Protein AF-A0AAV5KTP3-F1 (afdb_monomer_lite)

Radius of gyration: 32.8 Å; chains: 1; bounding box: 62×50×81 Å

Organism: NCBI:txid152421

Secondary structure (DSSP, 8-state):
-HHHHHHHHHHHHHHHHHHHHTTHHHHHHHHHHHHHS-SS--S-HHHHHHHHTTPPPHHHHHHHHHHHHHHHHHHHHHHHHHHHHHHHHHHHHHHTTPPPHHHHHHHHHHHHHHHH--

InterPro domains:
  IPR026060 Associate of Myc 1 [PTHR13168] (8-88)

Foldseek 3Di:
DVVVVVVVVVVVVVVVVVCVVVCVVVQQVVQVVVQVPPPDHDPDSPQSSCVSVPHDHPVRVVVVVVVVVVVVVVVVVVVVVVVVVVVVVVVVCVVVVHQDPVRVVVVVVVVVVVVVVD

Structure (mmCIF, N/CA/C/O backbone):
data_AF-A0AAV5KTP3-F1
#
_entry.id   AF-A0AAV5KTP3-F1
#
loop_
_atom_site.group_PDB
_atom_site.id
_atom_site.type_symbol
_atom_site.label_atom_id
_atom_site.label_alt_id
_atom_site.label_comp_id
_atom_site.label_asym_id
_atom_site.label_entity_id
_atom_site.label_seq_id
_atom_site.pdbx_PDB_ins_code
_atom_site.Cartn_x
_atom_site.Cartn_y
_atom_site.Cartn_z
_atom_site.occupancy
_atom_site.B_iso_or_equiv
_atom_site.auth_seq_id
_atom_site.auth_comp_id
_atom_site.auth_asym_id
_atom_site.auth_atom_id
_atom_site.pdbx_PDB_model_num
ATOM 1 N N . MET A 1 1 ? -23.581 34.932 19.500 1.00 62.62 1 MET A N 1
ATOM 2 C CA . MET A 1 1 ? -23.086 33.684 20.132 1.00 62.62 1 MET A CA 1
ATOM 3 C C . MET A 1 1 ? -23.928 32.453 19.788 1.00 62.62 1 MET A C 1
ATOM 5 O O . MET A 1 1 ? -23.321 31.453 19.434 1.00 62.62 1 MET A O 1
ATOM 9 N N . MET A 1 2 ? -25.271 32.499 19.822 1.00 71.56 2 MET A N 1
ATOM 10 C CA . MET A 1 2 ? -26.129 31.344 19.457 1.00 71.56 2 MET A CA 1
ATOM 11 C C . MET A 1 2 ? -25.881 30.809 18.037 1.00 71.56 2 MET A C 1
ATOM 13 O O . MET A 1 2 ? -25.584 29.632 17.872 1.00 71.56 2 MET A O 1
ATOM 17 N N . ARG A 1 3 ? -25.857 31.696 17.039 1.00 74.94 3 ARG A N 1
ATOM 18 C CA . ARG A 1 3 ? -25.674 31.341 15.623 1.00 74.94 3 ARG A CA 1
ATOM 19 C C . ARG A 1 3 ? -24.351 30.610 15.318 1.00 74.94 3 ARG A C 1
ATOM 21 O O . ARG A 1 3 ? -24.311 29.696 14.511 1.00 74.94 3 ARG A O 1
ATOM 28 N N . TYR A 1 4 ? -23.279 30.940 16.044 1.00 79.44 4 TYR A N 1
ATOM 29 C CA . TYR A 1 4 ? -21.974 30.273 15.912 1.00 79.44 4 TYR A CA 1
ATOM 30 C C . TYR A 1 4 ? -21.978 28.848 16.492 1.00 79.44 4 TYR A C 1
ATOM 32 O O . TYR A 1 4 ? -21.275 27.960 16.012 1.00 79.44 4 TYR A O 1
ATOM 40 N N . LYS A 1 5 ? -22.780 28.616 17.540 1.00 82.25 5 LYS A N 1
ATOM 41 C CA . LYS A 1 5 ? -22.952 27.289 18.139 1.00 82.25 5 LYS A CA 1
ATOM 42 C C . LYS A 1 5 ? -23.772 26.385 17.216 1.00 82.25 5 LYS A C 1
ATOM 44 O O . LYS A 1 5 ? -23.388 25.241 17.012 1.00 82.25 5 LYS A O 1
ATOM 49 N N . GLU A 1 6 ? -24.831 26.916 16.612 1.00 83.94 6 GLU A N 1
ATOM 50 C CA . GLU A 1 6 ? -25.660 26.207 15.626 1.00 83.94 6 GLU A CA 1
ATOM 51 C C . GLU A 1 6 ? -24.859 25.818 14.377 1.00 83.94 6 GLU A C 1
ATOM 53 O O . GLU A 1 6 ? -24.890 24.661 13.964 1.00 83.94 6 GLU A O 1
ATOM 58 N N . GLU A 1 7 ? -24.052 26.733 13.832 1.00 87.31 7 GLU A N 1
ATOM 59 C CA . GLU A 1 7 ? -23.163 26.439 12.698 1.00 87.31 7 GLU A CA 1
ATOM 60 C C . GLU A 1 7 ? -22.118 25.359 13.030 1.00 87.31 7 GLU A C 1
ATOM 62 O O . GLU A 1 7 ? -21.791 24.519 12.186 1.00 87.31 7 GLU A O 1
ATOM 67 N N . LYS A 1 8 ? -21.594 25.344 14.263 1.00 92.00 8 LYS A N 1
ATOM 68 C CA . LYS A 1 8 ? -20.646 24.316 14.718 1.00 92.00 8 LYS A CA 1
ATOM 69 C C . LYS A 1 8 ? -21.300 22.936 14.815 1.00 92.00 8 LYS A C 1
ATOM 71 O O . LYS A 1 8 ? -20.696 21.954 14.384 1.00 92.00 8 LYS A O 1
ATOM 76 N N . GLU A 1 9 ? -22.503 22.852 15.374 1.00 93.31 9 GLU A N 1
ATOM 77 C CA . GLU A 1 9 ? -23.224 21.581 15.490 1.00 93.31 9 GLU A CA 1
ATOM 78 C C . GLU A 1 9 ? -23.695 21.073 14.118 1.00 93.31 9 GLU A C 1
ATOM 80 O O . GLU A 1 9 ? -23.545 19.888 13.832 1.00 93.31 9 GLU A O 1
ATOM 85 N N . ALA A 1 10 ? -24.116 21.963 13.213 1.00 94.31 10 ALA A N 1
ATOM 86 C CA . ALA A 1 10 ? -24.442 21.597 11.834 1.00 94.31 10 ALA A CA 1
ATOM 87 C C . ALA A 1 10 ? -23.242 20.980 11.090 1.00 94.31 10 ALA A C 1
ATOM 89 O O . ALA A 1 10 ? -23.392 19.978 10.391 1.00 94.31 10 ALA A O 1
ATOM 90 N N . LYS A 1 11 ? -22.031 21.528 11.274 1.00 94.62 11 LYS A N 1
ATOM 91 C CA . LYS A 1 11 ? -20.798 20.966 10.688 1.00 94.62 11 LYS A CA 1
ATOM 92 C C . LYS A 1 11 ? -20.460 19.580 11.238 1.00 94.62 11 LYS A C 1
ATOM 94 O O . LYS A 1 11 ? -20.070 18.705 10.469 1.00 94.62 11 LYS A O 1
ATOM 99 N N . LYS A 1 12 ? -20.611 19.368 12.550 1.00 95.75 12 LYS A N 1
ATOM 100 C CA . LYS A 1 12 ? -20.399 18.046 13.164 1.00 95.75 12 LYS A CA 1
ATOM 101 C C . LYS A 1 12 ? -21.392 17.018 12.637 1.00 95.75 12 LYS A C 1
ATOM 103 O O . LYS A 1 12 ? -20.988 15.913 12.293 1.00 95.75 12 LYS A O 1
ATOM 108 N N . GLU A 1 13 ? -22.664 17.393 12.554 1.00 96.56 13 GLU A N 1
ATOM 109 C CA . GLU A 1 13 ? -23.722 16.515 12.060 1.00 96.56 13 GLU A CA 1
ATOM 110 C C . GLU A 1 13 ? -23.500 16.149 10.587 1.00 96.56 13 GLU A C 1
ATOM 112 O O . GLU A 1 13 ? -23.603 14.984 10.211 1.00 96.56 13 GLU A O 1
ATOM 117 N N . ALA A 1 14 ? -23.111 17.120 9.757 1.00 97.12 14 ALA A N 1
ATOM 118 C CA . ALA A 1 14 ? -22.755 16.866 8.365 1.00 97.12 14 ALA A CA 1
ATOM 119 C C . ALA A 1 14 ? -21.570 15.892 8.240 1.00 97.12 14 ALA A C 1
ATOM 121 O O . ALA A 1 14 ? -21.620 14.967 7.432 1.00 97.12 14 ALA A O 1
ATOM 122 N N . PHE A 1 15 ? -20.529 16.054 9.065 1.00 97.38 15 PHE A N 1
ATOM 123 C CA . PHE A 1 15 ? -19.385 15.140 9.074 1.00 97.38 15 PHE A CA 1
ATOM 124 C C . PHE A 1 15 ? -19.775 13.731 9.531 1.00 97.38 15 PHE A C 1
ATOM 126 O O . PHE A 1 15 ? -19.364 12.747 8.920 1.00 97.38 15 PHE A O 1
ATOM 133 N N . ARG A 1 16 ? -20.626 13.619 10.555 1.00 96.69 16 ARG A N 1
ATOM 134 C CA . ARG A 1 16 ? -21.148 12.329 11.011 1.00 96.69 16 ARG A CA 1
ATOM 135 C C . ARG A 1 16 ? -21.934 11.622 9.907 1.00 96.69 16 ARG A C 1
ATOM 137 O O . ARG A 1 16 ? -21.636 10.470 9.606 1.00 96.69 16 ARG A O 1
ATOM 144 N N . LYS A 1 17 ? -22.869 12.322 9.257 1.00 97.50 17 LYS A N 1
ATOM 145 C CA . LYS A 1 17 ? -23.627 11.779 8.118 1.00 97.50 17 LYS A CA 1
ATOM 146 C C . LYS A 1 17 ? -22.718 11.361 6.969 1.00 97.50 17 LYS A C 1
ATOM 148 O O . LYS A 1 17 ? -22.975 10.347 6.328 1.00 97.50 17 LYS A O 1
ATOM 153 N N . TYR A 1 18 ? -21.654 12.116 6.704 1.00 98.00 18 TYR A N 1
ATOM 154 C CA . TYR A 1 18 ? -20.653 11.744 5.707 1.00 98.00 18 TYR A CA 1
ATOM 155 C C . TYR A 1 18 ? -19.966 10.417 6.060 1.00 98.00 18 TYR A C 1
ATOM 157 O O . TYR A 1 18 ? -19.909 9.528 5.215 1.00 98.00 18 TYR A O 1
ATOM 165 N N . LEU A 1 19 ? -19.506 10.234 7.301 1.00 97.69 19 LEU A N 1
ATOM 166 C CA . LEU A 1 19 ? -18.892 8.971 7.735 1.00 97.69 19 LEU A CA 1
ATOM 167 C C . LEU A 1 19 ? -19.876 7.789 7.722 1.00 97.69 19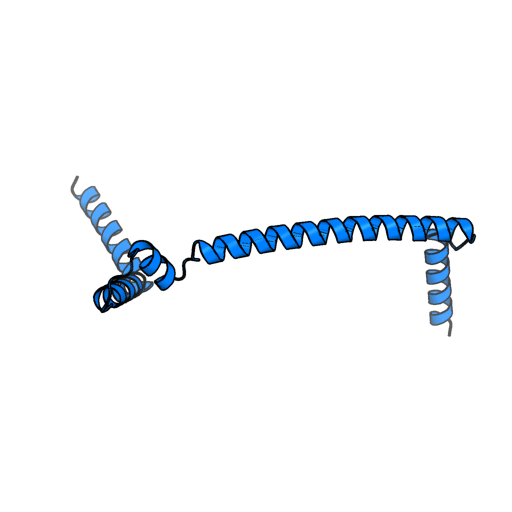 LEU A C 1
ATOM 169 O O . LEU A 1 19 ? -19.482 6.669 7.400 1.00 97.69 19 LEU A O 1
ATOM 173 N N . GLU A 1 20 ? -21.146 8.031 8.056 1.00 96.00 20 GLU A N 1
ATOM 174 C CA . GLU A 1 20 ? -22.217 7.028 7.983 1.00 96.00 20 GLU A CA 1
ATOM 175 C C . GLU A 1 20 ? -22.502 6.623 6.526 1.00 96.00 20 GLU A C 1
ATOM 177 O O . GLU A 1 20 ? -22.441 5.444 6.187 1.00 96.00 20 GLU A O 1
ATOM 182 N N . SER A 1 21 ? -22.751 7.597 5.644 1.00 97.00 21 SER A N 1
ATOM 183 C CA . SER A 1 21 ? -23.091 7.368 4.227 1.00 97.00 21 SER A CA 1
ATOM 184 C C . SER A 1 21 ? -21.938 6.830 3.378 1.00 97.00 21 SER A C 1
ATOM 186 O O . SER A 1 21 ? -22.182 6.086 2.433 1.00 97.00 21 SER A O 1
ATOM 188 N N . SER A 1 22 ? -20.691 7.167 3.712 1.00 96.25 22 SER A N 1
ATOM 189 C CA . SER A 1 22 ? -19.499 6.606 3.057 1.00 96.25 22 SER A CA 1
ATOM 190 C C . SER A 1 22 ? -19.126 5.210 3.568 1.00 96.25 22 SER A C 1
ATOM 192 O O . SER A 1 22 ? -18.197 4.601 3.044 1.00 96.25 22 SER A O 1
ATOM 194 N N . GLY A 1 23 ? -19.820 4.696 4.591 1.00 95.56 23 GLY A N 1
ATOM 195 C CA . GLY A 1 23 ? -19.563 3.373 5.163 1.00 95.56 23 GLY A CA 1
ATOM 196 C C . GLY A 1 23 ? -18.329 3.295 6.068 1.00 95.56 23 GLY A C 1
ATOM 197 O O . GLY A 1 23 ? -17.997 2.212 6.546 1.00 95.56 23 GLY A O 1
ATOM 198 N N . VAL A 1 24 ? -17.664 4.421 6.358 1.00 95.75 24 VAL A N 1
ATOM 199 C CA . VAL A 1 24 ? -16.475 4.458 7.228 1.00 95.75 24 VAL A CA 1
ATOM 200 C C . VAL A 1 24 ? -16.801 3.950 8.631 1.00 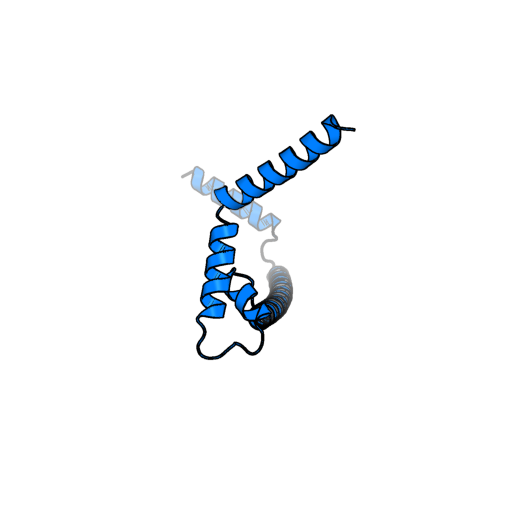95.75 24 VAL A C 1
ATOM 202 O O . VAL A 1 24 ? -16.025 3.180 9.195 1.00 95.75 24 VAL A O 1
ATOM 205 N N . LEU A 1 25 ? -17.951 4.341 9.196 1.00 95.31 25 LEU A N 1
ATOM 206 C CA . LEU A 1 25 ? -18.343 3.858 10.525 1.00 95.31 25 LEU A CA 1
ATOM 207 C C . LEU A 1 25 ? -18.587 2.347 10.538 1.00 95.31 25 LEU A C 1
ATOM 209 O O . LEU A 1 25 ? -18.098 1.675 11.437 1.00 95.31 25 LEU A O 1
ATOM 213 N N . ASP A 1 26 ? -19.280 1.811 9.532 1.00 94.69 26 ASP A N 1
ATOM 214 C CA . ASP A 1 26 ? -19.539 0.372 9.418 1.00 94.69 26 ASP A CA 1
ATOM 215 C C 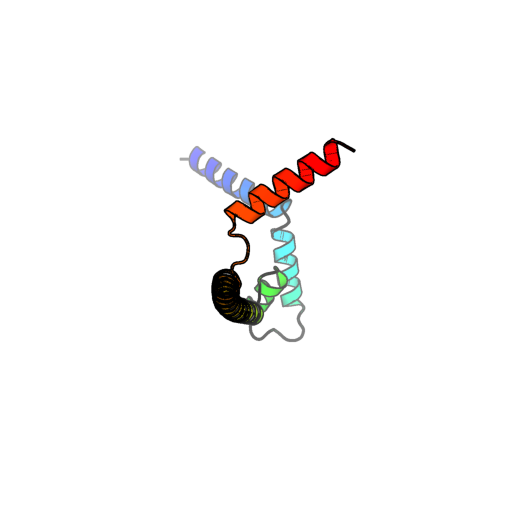. ASP A 1 26 ? -18.233 -0.427 9.288 1.00 94.69 26 ASP A C 1
ATOM 217 O O . ASP A 1 26 ? -18.033 -1.414 9.998 1.00 94.69 26 ASP A O 1
ATOM 221 N N . ALA A 1 27 ? -17.299 0.046 8.457 1.00 95.00 27 ALA A N 1
ATOM 222 C CA . ALA A 1 27 ? -15.980 -0.562 8.321 1.00 95.00 27 ALA A CA 1
ATOM 223 C C . ALA A 1 27 ? -15.211 -0.564 9.654 1.00 95.00 27 ALA A C 1
ATOM 225 O O . ALA A 1 27 ? -14.751 -1.618 10.097 1.00 95.00 27 ALA A O 1
ATOM 226 N N . LEU A 1 28 ? -15.121 0.584 10.336 1.00 95.06 28 LEU A N 1
ATOM 227 C CA . LEU A 1 28 ? -14.449 0.682 11.636 1.00 95.06 28 LEU A CA 1
ATOM 228 C C . LEU A 1 28 ? -15.104 -0.223 12.687 1.00 95.06 28 LEU A C 1
ATOM 230 O O . LEU A 1 28 ? -14.401 -0.926 13.414 1.00 95.06 28 LEU A O 1
ATOM 234 N N . THR A 1 29 ? -16.437 -0.259 12.744 1.00 95.56 29 THR A N 1
ATOM 235 C CA . THR A 1 29 ? -17.173 -1.142 13.654 1.00 95.56 29 THR A CA 1
ATOM 236 C C . THR A 1 29 ? -16.858 -2.607 13.376 1.00 95.56 29 THR A C 1
ATOM 238 O O . THR A 1 29 ? -16.520 -3.329 14.311 1.00 95.56 29 THR A O 1
ATOM 241 N N . LYS A 1 30 ? -16.885 -3.053 12.115 1.00 94.94 30 LYS A N 1
ATOM 242 C CA . LYS A 1 30 ? -16.555 -4.440 11.744 1.00 94.94 30 LYS A CA 1
ATOM 243 C C . LYS A 1 30 ? -15.134 -4.833 12.139 1.00 94.94 30 LYS A C 1
ATOM 245 O O . LYS A 1 30 ? -14.925 -5.948 12.619 1.00 94.94 30 LYS A O 1
ATOM 250 N N . VAL A 1 31 ? -14.165 -3.932 11.980 1.00 95.75 31 VAL A N 1
ATOM 251 C CA . VAL A 1 31 ? -12.775 -4.178 12.398 1.00 95.75 31 VAL A CA 1
ATOM 252 C C . VAL A 1 31 ? -12.665 -4.307 13.917 1.00 95.75 31 VAL A C 1
ATOM 254 O O . VAL A 1 31 ? -12.027 -5.241 14.404 1.00 95.75 31 VAL A O 1
ATOM 257 N N . LEU A 1 32 ? -13.323 -3.425 14.675 1.00 94.94 32 LEU A N 1
ATOM 258 C CA . LEU A 1 32 ? -13.331 -3.487 16.140 1.00 94.94 32 LEU A CA 1
ATOM 259 C C . LEU A 1 32 ? -14.050 -4.734 16.669 1.00 94.94 32 LEU A C 1
ATOM 261 O O . LEU A 1 32 ? -13.559 -5.358 17.607 1.00 94.94 32 LEU A O 1
ATOM 265 N N . VAL A 1 33 ? -15.164 -5.133 16.047 1.00 94.94 33 VAL A N 1
ATOM 266 C CA . VAL A 1 33 ? -15.857 -6.398 16.346 1.00 94.94 33 VAL A CA 1
ATOM 267 C C . VAL A 1 33 ? -14.934 -7.580 16.064 1.00 94.94 33 VAL A C 1
ATOM 269 O O . VAL A 1 33 ? -14.719 -8.405 16.945 1.00 94.94 33 VAL A O 1
ATOM 272 N N . SER A 1 34 ? -14.278 -7.599 14.900 1.00 93.75 34 SER A N 1
ATOM 273 C CA . SER A 1 34 ? -13.327 -8.659 14.540 1.00 93.75 34 SER A CA 1
ATOM 274 C C . SER A 1 34 ? -12.167 -8.774 15.534 1.00 93.75 34 SER A C 1
ATOM 276 O O . SER A 1 34 ? -11.695 -9.879 15.790 1.00 93.75 34 SER A O 1
ATOM 278 N N . LEU A 1 35 ? -11.693 -7.647 16.083 1.00 94.44 35 LEU A N 1
ATOM 279 C CA . LEU A 1 35 ? -10.662 -7.606 17.125 1.00 94.44 35 LEU A CA 1
ATOM 280 C C . LEU A 1 35 ? -11.205 -8.083 18.481 1.00 94.44 35 LEU A C 1
ATOM 282 O O . LEU A 1 35 ? -10.500 -8.752 19.245 1.00 94.44 35 LEU A O 1
ATOM 286 N N . TYR A 1 36 ? -12.451 -7.736 18.804 1.00 93.56 36 TYR A N 1
ATOM 287 C CA . TYR A 1 36 ? -13.123 -8.175 20.024 1.00 93.56 36 TYR A CA 1
ATOM 288 C C . TYR A 1 36 ? -13.319 -9.696 20.043 1.00 93.56 36 TYR A C 1
ATOM 290 O O . TYR A 1 36 ? -12.987 -10.321 21.049 1.00 93.56 36 TYR A O 1
ATOM 298 N N . GLU A 1 37 ? -13.747 -10.272 18.921 1.00 94.50 37 GLU A N 1
ATOM 299 C CA . GLU A 1 37 ? -14.029 -11.702 18.739 1.00 94.50 37 GLU A CA 1
ATOM 300 C C . GLU A 1 37 ? -12.777 -12.591 18.648 1.00 94.50 37 GLU A C 1
ATOM 302 O O . GLU A 1 37 ? -12.895 -13.813 18.698 1.00 94.50 37 GLU A O 1
ATOM 307 N N . GLN A 1 38 ? -11.571 -12.019 18.532 1.00 91.12 38 GLN A N 1
ATOM 308 C CA . GLN A 1 38 ? -10.338 -12.812 18.571 1.00 91.12 38 GLN A CA 1
ATOM 309 C C . GLN A 1 38 ? -10.213 -13.566 19.906 1.00 91.12 38 GLN A C 1
ATOM 311 O O . GLN A 1 38 ? -10.097 -12.934 20.962 1.00 91.12 38 GLN A O 1
ATOM 316 N N . ASN A 1 39 ? -10.184 -14.905 19.833 1.00 80.62 39 ASN A N 1
ATOM 317 C CA . ASN A 1 39 ? -9.971 -15.801 20.979 1.00 80.62 39 ASN A CA 1
ATOM 318 C C . ASN A 1 39 ? -8.618 -15.540 21.659 1.00 80.62 39 ASN A C 1
ATOM 320 O O . ASN A 1 39 ? -8.540 -15.493 22.884 1.00 80.62 39 ASN A O 1
ATOM 324 N N . GLU A 1 40 ? -7.570 -15.314 20.863 1.00 89.00 40 GLU A N 1
ATOM 325 C CA . GLU A 1 40 ? -6.267 -14.842 21.331 1.00 89.00 40 GLU A CA 1
ATOM 326 C C . GLU A 1 40 ? -6.052 -13.411 20.853 1.00 89.00 40 GLU A C 1
ATOM 328 O O . GLU A 1 40 ? -6.115 -13.121 19.657 1.00 89.00 40 GLU A O 1
ATOM 333 N N . LYS A 1 41 ? -5.817 -12.485 21.787 1.00 88.19 41 LYS A N 1
ATOM 334 C CA . LYS A 1 41 ? -5.599 -11.086 21.419 1.00 88.19 41 LYS A CA 1
ATOM 335 C C . LYS A 1 41 ? -4.280 -10.961 20.654 1.00 88.19 41 LYS A C 1
ATOM 337 O O . LYS A 1 41 ? -3.269 -11.478 21.130 1.00 88.19 41 LYS A O 1
ATOM 342 N N . PRO A 1 42 ? -4.271 -10.268 19.500 1.00 88.12 42 PRO A N 1
ATOM 343 C CA . PRO A 1 42 ? -3.041 -10.064 18.754 1.00 88.12 42 PRO A CA 1
ATOM 344 C C . PRO A 1 42 ? -2.037 -9.300 19.618 1.00 88.12 42 PRO A C 1
ATOM 346 O O . PRO A 1 42 ? -2.414 -8.422 20.398 1.00 88.12 42 PRO A O 1
ATOM 349 N N . SER A 1 43 ? -0.754 -9.608 19.439 1.00 89.75 43 SER A N 1
ATOM 350 C CA . SER A 1 43 ? 0.356 -8.931 20.122 1.00 89.75 43 SER A CA 1
ATOM 351 C C . SER A 1 43 ? 0.356 -7.417 19.881 1.00 89.75 43 SER A C 1
ATOM 353 O O . SER A 1 43 ? 0.729 -6.653 20.768 1.00 89.75 43 SER A O 1
ATOM 355 N N . SER A 1 44 ? -0.118 -6.982 18.709 1.00 90.62 44 SER A N 1
ATOM 356 C CA . SER A 1 44 ? -0.354 -5.582 18.363 1.00 90.62 44 SER A CA 1
ATOM 357 C C . SER A 1 44 ? -1.775 -5.386 17.832 1.00 90.62 44 SER A C 1
ATOM 359 O O . SER A 1 44 ? -2.105 -5.741 16.700 1.00 90.62 44 SER A O 1
ATOM 361 N N . ALA A 1 45 ? -2.636 -4.772 18.648 1.00 91.25 45 ALA A N 1
ATOM 362 C CA . ALA A 1 45 ? -3.983 -4.385 18.225 1.00 91.25 45 ALA A CA 1
ATOM 363 C C . ALA A 1 45 ? -3.958 -3.349 17.087 1.00 91.25 45 ALA A C 1
ATOM 365 O O . ALA A 1 45 ? -4.833 -3.358 16.224 1.00 91.25 45 ALA A O 1
ATOM 366 N N . LEU A 1 46 ? -2.949 -2.471 17.075 1.00 89.88 46 LEU A N 1
ATOM 367 C CA . LEU A 1 46 ? -2.802 -1.438 16.054 1.00 89.88 46 LEU A CA 1
ATOM 368 C C . LEU A 1 46 ? -2.495 -2.046 14.681 1.00 89.88 46 LEU A C 1
ATOM 370 O O . LEU A 1 46 ? -3.165 -1.696 13.712 1.00 89.88 46 LEU A O 1
ATOM 374 N N . GLU A 1 47 ? -1.550 -2.988 14.606 1.00 89.38 47 GLU A N 1
ATOM 375 C CA . GLU A 1 47 ? -1.222 -3.677 13.348 1.00 89.38 47 GLU A CA 1
ATOM 376 C C . GLU A 1 47 ? -2.413 -4.480 12.821 1.00 89.38 47 GLU A C 1
ATOM 378 O O . GLU A 1 47 ? -2.703 -4.442 11.626 1.00 89.38 47 GLU A O 1
ATOM 383 N N . PHE A 1 48 ? -3.158 -5.147 13.709 1.00 90.81 48 PHE A N 1
ATOM 384 C CA . PHE A 1 48 ? -4.377 -5.865 13.332 1.00 90.81 48 PHE A CA 1
ATOM 385 C C . PHE A 1 48 ? -5.412 -4.935 12.683 1.00 90.81 48 PHE A C 1
ATOM 387 O O . PHE A 1 48 ? -5.986 -5.262 11.642 1.00 90.81 48 PHE A O 1
ATOM 394 N N . VAL A 1 49 ? -5.647 -3.762 13.282 1.00 91.50 49 VAL A N 1
ATOM 395 C CA . VAL A 1 49 ? -6.577 -2.760 12.740 1.00 91.50 49 VAL A CA 1
ATOM 396 C C . VAL A 1 49 ? -6.082 -2.231 11.393 1.00 91.50 49 VAL A C 1
ATOM 398 O O . VAL A 1 49 ? -6.872 -2.154 10.454 1.00 91.50 49 VAL A O 1
ATOM 401 N N . GLN A 1 50 ? -4.790 -1.911 11.274 1.00 89.75 50 GLN A N 1
ATOM 402 C CA . GLN A 1 50 ? -4.186 -1.446 10.021 1.00 89.75 50 GLN A CA 1
ATOM 403 C C . GLN A 1 50 ? -4.360 -2.474 8.899 1.00 89.75 50 GLN A C 1
ATOM 405 O O . GLN A 1 50 ? -4.871 -2.120 7.836 1.00 89.75 50 GLN A O 1
ATOM 410 N N . GLN A 1 51 ? -4.045 -3.746 9.158 1.00 88.00 51 GLN A N 1
ATOM 411 C CA . GLN A 1 51 ? -4.235 -4.832 8.194 1.00 88.00 51 GLN A CA 1
ATOM 412 C C . GLN A 1 51 ? -5.700 -4.984 7.773 1.00 88.00 51 GLN A C 1
ATOM 414 O O . GLN A 1 51 ? -6.006 -5.077 6.585 1.00 88.00 51 GLN A O 1
ATOM 419 N N . LYS A 1 52 ? -6.636 -4.991 8.730 1.00 89.31 52 LYS A N 1
ATOM 420 C CA . LYS A 1 52 ? -8.068 -5.171 8.437 1.00 89.31 52 LYS A CA 1
ATOM 421 C C . LYS A 1 52 ? -8.696 -3.996 7.685 1.00 89.31 52 LYS A C 1
ATOM 423 O O . LYS A 1 52 ? -9.703 -4.197 7.011 1.00 89.31 52 LYS A O 1
ATOM 428 N N . LEU A 1 53 ? -8.109 -2.803 7.776 1.00 90.31 53 LEU A N 1
ATOM 429 C CA . LEU A 1 53 ? -8.499 -1.625 6.994 1.00 90.31 53 LEU A CA 1
ATOM 430 C C . LEU A 1 53 ? -7.787 -1.533 5.631 1.00 90.31 53 LEU A C 1
ATOM 432 O O . LEU A 1 53 ? -8.024 -0.578 4.896 1.00 90.31 53 LEU A O 1
ATOM 436 N N . GLY A 1 54 ? -6.946 -2.512 5.277 1.00 83.44 54 GLY A N 1
ATOM 437 C CA . GLY A 1 54 ? -6.228 -2.551 4.000 1.00 83.44 54 GLY A CA 1
ATOM 438 C C . GLY A 1 54 ? -4.939 -1.726 3.971 1.00 83.44 54 GLY A C 1
ATOM 439 O O . GLY A 1 54 ? -4.435 -1.423 2.892 1.00 83.44 54 GLY A O 1
ATOM 440 N N . GLY A 1 55 ? -4.405 -1.340 5.132 1.00 80.25 55 GLY A N 1
ATOM 441 C CA . GLY A 1 55 ? -3.080 -0.737 5.228 1.00 80.25 55 GLY A CA 1
ATOM 442 C C . GLY A 1 55 ? -1.982 -1.785 4.999 1.00 80.25 55 GLY A C 1
ATOM 443 O O . GLY A 1 55 ? -2.103 -2.892 5.531 1.00 80.25 55 GLY A O 1
ATOM 444 N N . PRO A 1 56 ? -0.915 -1.457 4.247 1.00 76.94 56 PRO A N 1
ATOM 445 C CA . PRO A 1 56 ? 0.218 -2.355 4.087 1.00 76.94 56 PRO A CA 1
ATOM 446 C C . PRO A 1 56 ? 0.887 -2.591 5.440 1.00 76.94 56 PRO A C 1
ATOM 448 O O . PRO A 1 56 ? 1.056 -1.675 6.250 1.00 76.94 56 PRO A O 1
ATOM 451 N N . THR A 1 57 ? 1.280 -3.830 5.682 1.00 82.44 57 THR A N 1
ATOM 452 C CA . THR A 1 5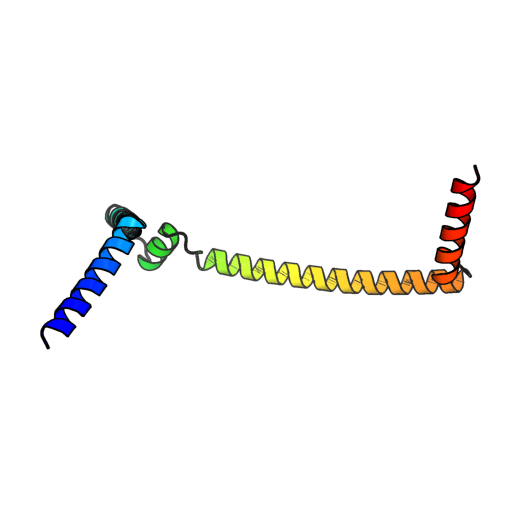7 ? 2.098 -4.194 6.837 1.00 82.44 57 THR A CA 1
ATOM 453 C C . THR A 1 57 ? 3.510 -3.642 6.696 1.00 82.44 57 THR A C 1
ATOM 455 O O . THR A 1 57 ? 3.991 -3.394 5.590 1.00 82.44 57 THR A O 1
ATOM 458 N N . VAL A 1 58 ? 4.216 -3.519 7.822 1.00 82.31 58 VAL A N 1
ATOM 459 C CA . VAL A 1 58 ? 5.640 -3.150 7.820 1.00 82.31 58 VAL A CA 1
ATOM 460 C C . VAL A 1 58 ? 6.445 -4.114 6.941 1.00 82.31 58 VAL A C 1
ATOM 462 O O . VAL A 1 58 ? 7.227 -3.671 6.111 1.00 82.31 58 VAL A O 1
ATOM 465 N N . SER A 1 59 ? 6.173 -5.421 7.028 1.00 85.06 59 SER A N 1
ATOM 466 C CA . SER A 1 59 ? 6.854 -6.426 6.202 1.00 85.06 59 SER A CA 1
ATOM 467 C C . SER A 1 59 ? 6.559 -6.282 4.705 1.00 85.06 59 SER A C 1
ATOM 469 O O . SER A 1 59 ? 7.458 -6.452 3.886 1.00 85.06 59 SER A O 1
ATOM 471 N N . GLU A 1 60 ? 5.319 -5.975 4.314 1.00 86.56 60 GLU A N 1
ATOM 472 C CA . GLU A 1 60 ? 4.980 -5.716 2.907 1.00 86.56 60 GLU A CA 1
ATOM 473 C C . GLU A 1 60 ? 5.662 -4.451 2.391 1.00 86.56 60 GLU A C 1
ATOM 475 O O . GLU A 1 60 ? 6.175 -4.448 1.273 1.00 86.56 60 GLU A O 1
ATOM 480 N N . TYR A 1 61 ? 5.721 -3.405 3.216 1.00 87.62 61 TYR A N 1
ATOM 481 C CA . TYR A 1 61 ? 6.436 -2.178 2.886 1.00 87.62 61 TYR A CA 1
ATOM 482 C C . TYR A 1 61 ? 7.939 -2.431 2.696 1.00 87.62 61 TYR A C 1
ATOM 484 O O . TYR A 1 61 ? 8.514 -2.011 1.694 1.00 87.62 61 TYR A O 1
ATOM 492 N N . GLU A 1 62 ? 8.569 -3.176 3.607 1.00 92.25 62 GLU A N 1
ATOM 493 C CA . GLU A 1 62 ? 9.981 -3.563 3.508 1.00 92.25 62 GLU A CA 1
ATOM 494 C C . GLU A 1 62 ? 10.262 -4.414 2.261 1.00 92.25 62 GLU A C 1
ATOM 496 O O . GLU A 1 62 ? 11.246 -4.174 1.559 1.00 92.25 62 GLU A O 1
ATOM 501 N N . LYS A 1 63 ? 9.383 -5.374 1.940 1.00 93.94 63 LYS A N 1
ATOM 502 C CA . LYS A 1 63 ? 9.490 -6.184 0.714 1.00 93.94 63 LYS A CA 1
ATOM 503 C C . LYS A 1 63 ? 9.404 -5.326 -0.543 1.00 93.94 63 LYS A C 1
ATOM 505 O O . LYS A 1 63 ? 10.239 -5.479 -1.429 1.00 93.94 63 LYS A O 1
ATOM 510 N N . LEU A 1 64 ? 8.436 -4.412 -0.603 1.00 93.75 64 LEU A N 1
ATOM 511 C CA . LEU A 1 64 ? 8.298 -3.472 -1.717 1.00 93.75 64 LEU A CA 1
ATOM 512 C C . LEU A 1 64 ? 9.539 -2.587 -1.858 1.00 93.75 64 LEU A C 1
ATOM 514 O O . LEU A 1 64 ? 10.019 -2.365 -2.966 1.00 93.75 64 LEU A O 1
ATOM 518 N N . GLN A 1 65 ? 10.097 -2.110 -0.746 1.00 94.38 65 GLN A N 1
ATOM 519 C CA . GLN A 1 65 ? 11.312 -1.300 -0.767 1.00 94.38 65 GLN A CA 1
ATOM 520 C C . GLN A 1 65 ? 12.524 -2.093 -1.281 1.00 94.38 65 GLN A C 1
ATOM 522 O O . GLN A 1 65 ? 13.317 -1.563 -2.064 1.00 94.38 65 GLN A O 1
ATOM 527 N N . ALA A 1 66 ? 12.649 -3.363 -0.891 1.00 96.00 66 ALA A N 1
ATOM 528 C CA . ALA A 1 66 ? 13.684 -4.254 -1.405 1.00 96.00 66 ALA A CA 1
ATOM 529 C C . ALA A 1 66 ? 13.517 -4.521 -2.911 1.00 96.00 66 ALA A C 1
ATOM 531 O O . ALA A 1 66 ? 14.496 -4.457 -3.651 1.00 96.00 66 ALA A O 1
ATOM 532 N N . GLU A 1 67 ? 12.289 -4.757 -3.380 1.00 96.25 67 GLU A N 1
ATOM 533 C CA . GLU A 1 67 ? 11.991 -4.968 -4.803 1.00 96.25 67 GLU A CA 1
ATOM 534 C C . GLU A 1 67 ? 12.305 -3.724 -5.644 1.00 96.25 67 GLU A C 1
ATOM 536 O O . GLU A 1 67 ? 12.935 -3.833 -6.695 1.00 96.25 67 GLU A O 1
ATOM 541 N N . ILE A 1 68 ? 11.953 -2.530 -5.157 1.00 96.38 68 ILE A N 1
ATOM 542 C CA . ILE A 1 68 ? 12.318 -1.263 -5.807 1.00 96.38 68 ILE A CA 1
ATOM 543 C C . ILE A 1 68 ? 13.840 -1.141 -5.929 1.00 96.38 68 ILE A C 1
ATOM 545 O O . ILE A 1 68 ? 14.339 -0.786 -6.997 1.00 96.38 68 ILE A O 1
ATOM 549 N N . SER A 1 69 ? 14.579 -1.456 -4.863 1.00 96.81 69 SER A N 1
ATOM 550 C CA . SER A 1 69 ? 16.043 -1.403 -4.882 1.00 96.81 69 SER A CA 1
ATOM 551 C C . SER A 1 69 ? 16.644 -2.409 -5.869 1.00 96.81 69 SER A C 1
ATOM 553 O O . SER A 1 69 ? 17.577 -2.067 -6.591 1.00 96.81 69 SER A O 1
ATOM 555 N N . ASP A 1 70 ? 16.127 -3.637 -5.919 1.00 97.31 70 ASP A N 1
ATOM 556 C CA . ASP A 1 70 ? 16.596 -4.679 -6.842 1.00 97.31 70 ASP A CA 1
ATOM 557 C C . ASP A 1 70 ? 16.316 -4.305 -8.307 1.00 97.31 70 ASP A C 1
ATOM 559 O O . ASP A 1 70 ? 17.196 -4.398 -9.166 1.00 97.31 70 ASP A O 1
ATOM 563 N N . LEU A 1 71 ? 15.115 -3.794 -8.592 1.00 97.25 71 LEU A N 1
ATOM 564 C CA . LEU A 1 71 ? 14.746 -3.311 -9.922 1.00 97.25 71 LEU A CA 1
ATOM 565 C C . LEU A 1 71 ? 15.605 -2.125 -10.366 1.00 97.25 71 LEU A C 1
ATOM 567 O O . LEU A 1 71 ? 16.004 -2.070 -11.529 1.00 97.25 71 LEU A O 1
ATOM 571 N N . GLN A 1 72 ? 15.925 -1.197 -9.462 1.00 97.25 72 GLN A N 1
ATOM 572 C CA . GLN A 1 72 ? 16.825 -0.081 -9.762 1.00 97.25 72 GLN A CA 1
ATOM 573 C C . GLN A 1 72 ? 18.236 -0.562 -10.110 1.00 97.25 72 GLN A C 1
ATOM 575 O O . GLN A 1 72 ? 18.820 -0.073 -11.079 1.00 97.25 72 GLN A O 1
ATOM 580 N N . THR A 1 73 ? 18.771 -1.537 -9.372 1.00 96.94 73 THR A N 1
ATOM 581 C CA . THR A 1 73 ? 20.074 -2.144 -9.680 1.00 96.94 73 THR A CA 1
ATOM 582 C C . THR A 1 73 ? 20.062 -2.786 -11.065 1.00 9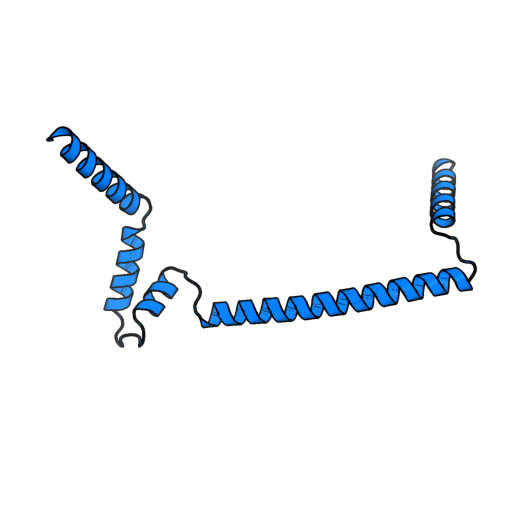6.94 73 THR A C 1
ATOM 584 O O . THR A 1 73 ? 20.885 -2.427 -11.907 1.00 96.94 73 THR A O 1
ATOM 587 N N . LYS A 1 74 ? 19.073 -3.642 -11.349 1.00 96.44 74 LYS A N 1
ATOM 588 C CA . LYS A 1 74 ? 18.925 -4.302 -12.658 1.00 96.44 74 LYS A CA 1
ATOM 589 C C . LYS A 1 74 ? 18.764 -3.309 -13.804 1.00 96.44 74 LYS A C 1
ATOM 591 O O . LYS A 1 74 ? 19.332 -3.506 -14.874 1.00 96.44 74 LYS A O 1
ATOM 596 N N . TYR A 1 75 ? 17.999 -2.240 -13.591 1.00 95.44 75 TYR A N 1
ATOM 597 C CA . TYR A 1 75 ? 17.828 -1.183 -14.583 1.00 95.44 75 TYR A CA 1
ATOM 598 C C . TYR A 1 75 ? 19.158 -0.494 -14.901 1.00 95.44 75 TYR A C 1
ATOM 600 O O . TYR A 1 75 ? 19.481 -0.307 -16.071 1.00 95.44 75 TYR A O 1
ATOM 608 N N . ASN A 1 76 ? 19.949 -0.156 -13.881 1.00 95.75 76 ASN A N 1
ATOM 609 C CA . ASN A 1 76 ? 21.245 0.490 -14.075 1.00 95.75 76 ASN A CA 1
ATOM 610 C C . ASN A 1 76 ? 22.250 -0.436 -14.775 1.00 95.75 76 ASN A C 1
ATOM 612 O O . ASN A 1 76 ? 22.942 0.002 -15.690 1.00 95.75 76 ASN A O 1
ATOM 616 N N . GLU A 1 77 ? 22.307 -1.714 -14.397 1.00 95.69 77 GLU A N 1
ATOM 617 C CA . GLU A 1 77 ? 23.139 -2.715 -15.081 1.00 95.69 77 GLU A CA 1
ATOM 618 C C . GLU A 1 77 ? 22.744 -2.866 -16.556 1.00 95.69 77 GLU A C 1
ATOM 620 O O . GLU A 1 77 ? 23.595 -2.874 -17.451 1.00 95.69 77 GLU A O 1
ATOM 625 N N . LEU A 1 78 ? 21.439 -2.925 -16.831 1.00 95.19 78 LEU A N 1
ATOM 626 C CA . LEU A 1 78 ? 20.928 -2.998 -18.194 1.00 95.19 78 LEU A CA 1
ATOM 627 C C . LEU A 1 78 ? 21.249 -1.726 -18.993 1.00 95.19 78 LEU A C 1
ATOM 629 O O . LEU A 1 78 ? 21.592 -1.807 -20.169 1.00 95.19 78 LEU A O 1
ATOM 633 N N . LEU A 1 79 ? 21.175 -0.554 -18.363 1.00 94.38 79 LEU A N 1
ATOM 634 C CA . LEU A 1 79 ? 21.530 0.716 -18.991 1.00 94.38 79 LEU A CA 1
ATOM 635 C C . LEU A 1 79 ? 23.014 0.746 -19.383 1.00 94.38 79 LEU A C 1
ATOM 637 O O . LEU A 1 79 ? 23.340 1.102 -20.514 1.00 94.38 79 LEU A O 1
ATOM 641 N N . VAL A 1 80 ? 23.903 0.317 -18.482 1.00 95.62 80 VAL A N 1
ATOM 642 C CA . VAL A 1 80 ? 25.350 0.243 -18.744 1.00 95.62 80 VAL A CA 1
ATOM 643 C C . VAL A 1 80 ? 25.645 -0.718 -19.894 1.00 95.62 80 VAL A C 1
ATOM 645 O O . VAL A 1 80 ? 26.311 -0.337 -20.855 1.00 95.62 80 VAL A O 1
ATOM 648 N N . THR A 1 81 ? 25.098 -1.934 -19.847 1.00 93.69 81 THR A N 1
ATOM 649 C CA . THR A 1 81 ? 25.310 -2.931 -20.913 1.00 93.69 81 THR A CA 1
ATOM 650 C C . THR A 1 81 ? 24.747 -2.470 -22.257 1.00 93.69 81 THR A C 1
ATOM 652 O O . THR A 1 81 ? 25.365 -2.696 -23.301 1.00 93.69 81 THR A O 1
ATOM 655 N N . HIS A 1 82 ? 23.609 -1.771 -22.256 1.00 93.31 82 HIS A N 1
ATOM 656 C CA . HIS A 1 82 ? 23.057 -1.150 -23.456 1.00 93.31 82 HIS A CA 1
ATOM 657 C C . HIS A 1 82 ? 23.995 -0.070 -24.015 1.00 93.31 82 HIS A C 1
ATOM 659 O O . HIS A 1 82 ? 24.282 -0.067 -25.212 1.00 93.31 82 HIS A O 1
ATOM 665 N N . GLU A 1 83 ? 24.517 0.826 -23.174 1.00 92.00 83 GLU A N 1
ATOM 666 C CA . GLU A 1 83 ? 25.475 1.853 -23.599 1.00 92.00 83 GLU A CA 1
ATOM 667 C C . GLU A 1 83 ? 26.769 1.259 -24.168 1.00 92.00 83 GLU A C 1
ATOM 669 O O . GLU A 1 83 ? 27.278 1.748 -25.181 1.00 92.00 83 GLU A O 1
ATOM 674 N N . GLU A 1 84 ? 27.307 0.213 -23.541 1.00 93.38 84 GLU A N 1
ATOM 675 C CA . GLU A 1 84 ? 28.484 -0.517 -24.022 1.00 93.38 84 GLU A CA 1
ATOM 676 C C . GLU A 1 84 ? 28.214 -1.167 -25.379 1.00 93.38 84 GLU A C 1
ATOM 678 O O . GLU A 1 84 ? 28.956 -0.930 -26.334 1.00 93.38 84 GLU A O 1
ATOM 683 N N . THR A 1 85 ? 27.095 -1.881 -25.506 1.00 88.50 85 THR A N 1
ATOM 684 C CA . THR A 1 85 ? 26.685 -2.515 -26.766 1.00 88.50 85 THR A CA 1
ATOM 685 C C . THR A 1 85 ? 26.510 -1.477 -27.876 1.00 88.50 85 THR A C 1
ATOM 687 O O . THR A 1 85 ? 27.001 -1.666 -28.989 1.00 88.50 85 THR A O 1
ATOM 690 N N . CYS A 1 86 ? 25.863 -0.341 -27.597 1.00 86.00 86 CYS A N 1
ATOM 691 C CA . CYS A 1 86 ? 25.720 0.745 -28.568 1.00 86.00 86 CYS A CA 1
ATOM 692 C C . CYS A 1 86 ? 27.076 1.304 -29.018 1.00 86.00 86 CYS A C 1
ATOM 694 O O . CYS A 1 86 ? 27.260 1.566 -30.210 1.00 86.00 86 CYS A O 1
ATOM 696 N N . LYS A 1 87 ? 28.033 1.468 -28.095 1.00 88.69 87 LYS A N 1
ATOM 697 C CA . LYS A 1 87 ? 29.401 1.892 -28.433 1.00 88.69 87 LYS A CA 1
ATOM 698 C C . LYS A 1 87 ? 30.083 0.857 -29.322 1.00 88.69 87 LYS A C 1
ATOM 700 O O . LYS A 1 87 ? 30.642 1.231 -30.350 1.00 88.69 87 LYS A O 1
ATOM 705 N N . GLU A 1 88 ? 30.019 -0.426 -28.976 1.00 88.12 88 GLU A N 1
ATOM 706 C CA . GLU A 1 88 ? 30.612 -1.503 -29.776 1.00 88.12 88 GLU A CA 1
ATOM 707 C C . GLU A 1 88 ? 30.028 -1.561 -31.189 1.00 88.12 88 GLU A C 1
ATOM 709 O O . GLU A 1 88 ? 30.781 -1.570 -32.164 1.00 88.12 88 GLU A O 1
ATOM 714 N N . VAL A 1 89 ? 28.698 -1.512 -31.315 1.00 84.75 89 VAL A N 1
ATOM 715 C CA . VAL A 1 89 ? 28.008 -1.458 -32.612 1.00 84.75 89 VAL A CA 1
ATOM 716 C C . VAL A 1 89 ? 28.477 -0.250 -33.420 1.00 84.75 89 VAL A C 1
ATOM 718 O O . VAL A 1 89 ? 28.777 -0.386 -34.608 1.00 84.75 89 VAL A O 1
ATOM 721 N N . TRP A 1 90 ? 28.600 0.916 -32.784 1.00 80.75 90 TRP A N 1
ATOM 722 C CA . TRP A 1 90 ? 29.107 2.123 -33.433 1.00 80.75 90 TRP A CA 1
ATOM 723 C C . TRP A 1 90 ? 30.550 1.952 -33.937 1.00 80.75 90 TRP A C 1
ATOM 725 O O . TRP A 1 90 ? 30.845 2.280 -35.089 1.00 80.75 90 TRP A O 1
ATOM 735 N N . PHE A 1 91 ? 31.444 1.377 -33.126 1.00 80.62 91 PHE A N 1
ATOM 736 C CA . PHE A 1 91 ? 32.829 1.106 -33.529 1.00 80.62 91 PHE A CA 1
ATOM 737 C C . PHE A 1 91 ? 32.925 0.083 -34.668 1.00 80.62 91 PHE A C 1
ATOM 739 O O . PHE A 1 91 ? 33.752 0.240 -35.571 1.00 80.62 91 PHE A O 1
ATOM 746 N N . VAL A 1 92 ? 32.098 -0.963 -34.642 1.00 82.19 92 VAL A N 1
ATOM 747 C CA . VAL A 1 92 ? 32.059 -1.990 -35.692 1.00 82.19 92 VAL A CA 1
ATOM 748 C C . VAL A 1 92 ? 31.545 -1.406 -37.010 1.00 82.19 92 VAL A C 1
ATOM 750 O O . VAL A 1 92 ? 32.169 -1.639 -38.045 1.00 82.19 92 VAL A O 1
ATOM 753 N N . GLN A 1 93 ? 30.483 -0.591 -36.980 1.00 76.69 93 GLN A N 1
ATOM 754 C CA . GLN A 1 93 ? 29.980 0.128 -38.163 1.00 76.69 93 GLN A CA 1
ATOM 755 C C . GLN A 1 93 ? 31.072 0.999 -38.800 1.00 76.69 93 GLN A C 1
ATOM 757 O O . GLN A 1 93 ? 31.302 0.910 -40.006 1.00 76.69 93 GLN A O 1
ATOM 762 N N . GLN A 1 94 ? 31.810 1.763 -37.986 1.00 76.50 94 GLN A N 1
ATOM 763 C CA . GLN A 1 94 ? 32.927 2.592 -38.457 1.00 76.50 94 GLN A CA 1
ATOM 764 C C . GLN A 1 94 ? 34.041 1.765 -39.117 1.00 76.50 94 GLN A C 1
ATOM 766 O O . GLN A 1 94 ? 34.546 2.131 -40.176 1.00 76.50 94 GLN A O 1
ATOM 771 N N . LYS A 1 95 ? 34.435 0.633 -38.515 1.00 79.88 95 LYS A N 1
ATOM 772 C CA . LYS A 1 95 ? 35.519 -0.216 -39.044 1.00 79.88 95 LYS A CA 1
ATOM 773 C C . LYS A 1 95 ? 35.158 -0.939 -40.338 1.00 79.88 95 LYS A C 1
ATOM 775 O O . LYS A 1 95 ? 36.043 -1.175 -41.155 1.00 79.88 95 LYS A O 1
ATOM 780 N N . LEU A 1 96 ? 33.896 -1.322 -40.506 1.00 74.75 96 LEU A N 1
ATOM 781 C CA . LEU A 1 96 ? 33.432 -2.040 -41.693 1.00 74.75 96 LEU A CA 1
ATOM 782 C C . LEU A 1 96 ? 33.115 -1.107 -42.871 1.00 74.75 96 LEU A C 1
ATOM 784 O O . LEU A 1 96 ? 32.741 -1.602 -43.931 1.00 74.75 96 LEU A O 1
ATOM 788 N N . GLY A 1 97 ? 33.249 0.217 -42.704 1.00 66.88 97 GLY A N 1
ATOM 789 C CA . GLY A 1 97 ? 32.775 1.184 -43.699 1.00 66.88 97 GLY A CA 1
ATOM 790 C C . GLY A 1 97 ? 31.273 1.038 -43.954 1.00 66.88 97 GLY A C 1
ATOM 791 O O . GLY A 1 97 ? 30.817 1.242 -45.077 1.00 66.88 97 GLY A O 1
ATOM 792 N N . GLY A 1 98 ? 30.528 0.594 -42.933 1.00 63.03 98 GLY A N 1
ATOM 793 C CA . GLY A 1 98 ? 29.085 0.422 -43.012 1.00 63.03 98 GLY A CA 1
ATOM 794 C C . GLY A 1 98 ? 28.394 1.770 -43.220 1.00 63.03 98 GLY A C 1
ATOM 795 O O . GLY A 1 98 ? 28.959 2.798 -42.833 1.00 63.03 98 GLY A O 1
ATOM 796 N N . PRO A 1 99 ? 27.190 1.787 -43.825 1.00 62.66 99 PRO A N 1
ATOM 797 C CA . PRO A 1 99 ? 26.498 3.035 -44.077 1.00 62.66 99 PRO A CA 1
ATOM 798 C C . PRO A 1 99 ? 26.330 3.811 -42.766 1.00 62.66 99 PRO A C 1
ATOM 800 O O . PRO A 1 99 ? 25.884 3.282 -41.749 1.00 62.66 99 PRO A O 1
ATOM 803 N N . THR A 1 100 ? 26.695 5.083 -42.765 1.00 68.06 100 THR A N 1
ATOM 804 C CA . THR A 1 100 ? 26.368 5.998 -41.671 1.00 68.06 100 THR A CA 1
ATOM 805 C C . THR A 1 100 ? 24.848 6.072 -41.491 1.00 68.06 100 THR A C 1
ATOM 807 O O . THR A 1 100 ? 24.088 5.735 -42.398 1.00 68.06 100 THR A O 1
ATOM 810 N N . VAL A 1 101 ? 24.364 6.556 -40.342 1.00 67.75 101 VAL A N 1
ATOM 811 C CA . VAL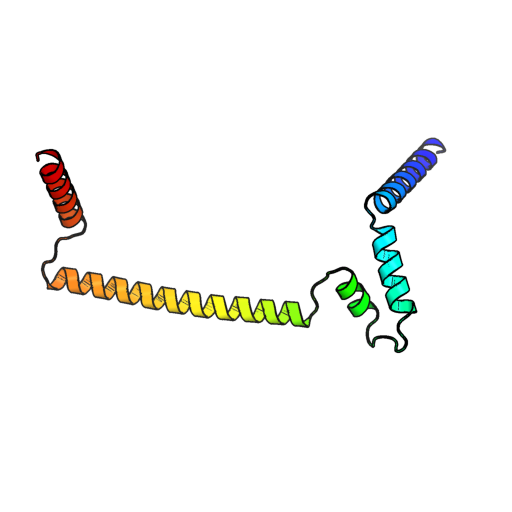 A 1 101 ? 22.916 6.765 -40.116 1.00 67.75 101 VAL A CA 1
ATOM 812 C C . VAL A 1 101 ? 22.271 7.539 -41.282 1.00 67.75 101 VAL A C 1
ATOM 814 O O . VAL A 1 101 ? 21.201 7.168 -41.749 1.00 67.75 101 VAL A O 1
ATOM 817 N N . SER A 1 102 ? 22.986 8.520 -41.848 1.00 62.69 102 SER A N 1
ATOM 818 C CA . SER A 1 102 ? 22.550 9.280 -43.029 1.00 62.69 102 SER A CA 1
ATOM 819 C C . SER A 1 102 ? 22.493 8.449 -44.319 1.00 62.69 102 SER A C 1
ATOM 821 O O . SER A 1 102 ? 21.641 8.683 -45.174 1.00 62.69 102 SER A O 1
ATOM 823 N N . GLU A 1 103 ? 23.382 7.475 -44.491 1.00 71.69 103 GLU A N 1
ATOM 824 C CA . GLU A 1 103 ? 23.361 6.575 -45.647 1.00 71.69 103 GLU A CA 1
ATOM 825 C C . GLU A 1 103 ? 22.280 5.499 -45.510 1.00 71.69 103 GLU A C 1
ATOM 827 O O . GLU A 1 103 ? 21.668 5.155 -46.517 1.00 71.69 103 GLU A O 1
ATOM 832 N N . TYR A 1 104 ? 21.960 5.041 -44.293 1.00 67.62 104 TYR A N 1
ATOM 833 C CA . TYR A 1 104 ? 20.794 4.181 -44.049 1.00 67.62 104 TYR A CA 1
ATOM 834 C C . TYR A 1 104 ? 19.477 4.903 -44.338 1.00 67.62 104 TYR A C 1
ATOM 836 O O . TYR A 1 104 ? 18.602 4.318 -44.970 1.00 67.62 104 TYR A O 1
ATOM 844 N N . GLU A 1 105 ? 19.335 6.164 -43.928 1.00 75.50 105 GLU A N 1
ATOM 845 C CA . GLU A 1 105 ? 18.152 6.977 -44.248 1.00 75.50 105 GLU A CA 1
ATOM 846 C C . GLU A 1 105 ? 17.992 7.168 -45.764 1.00 75.50 105 GLU A C 1
ATOM 848 O O . GLU A 1 105 ? 16.890 7.013 -46.295 1.00 75.50 105 GLU A O 1
ATOM 853 N N . LYS A 1 106 ? 19.096 7.419 -46.484 1.00 79.50 106 LYS A N 1
ATOM 854 C CA . LYS A 1 106 ? 19.095 7.487 -47.956 1.00 79.50 106 LYS A CA 1
ATOM 855 C C . LYS A 1 106 ? 18.727 6.148 -48.594 1.00 79.50 106 LYS A C 1
ATOM 857 O O . LYS A 1 106 ? 17.882 6.128 -49.485 1.00 79.50 106 LYS A O 1
ATOM 862 N N . LEU A 1 107 ? 19.289 5.036 -48.111 1.00 79.81 107 LEU A N 1
ATOM 863 C CA . LEU A 1 107 ? 18.954 3.695 -48.600 1.00 79.81 107 LEU A CA 1
ATOM 864 C C . LEU A 1 107 ? 17.479 3.354 -48.351 1.00 79.81 107 LEU A C 1
ATOM 866 O O . LEU A 1 107 ? 16.825 2.765 -49.206 1.00 79.81 107 LEU A O 1
ATOM 870 N N . GLN A 1 108 ? 16.940 3.720 -47.186 1.00 77.44 108 GLN A N 1
ATOM 871 C CA . GLN A 1 108 ? 15.533 3.500 -46.852 1.00 77.44 108 GLN A CA 1
ATOM 872 C C . GLN A 1 108 ? 14.603 4.323 -47.748 1.00 77.44 108 GLN A C 1
ATOM 874 O O . GLN A 1 108 ? 13.590 3.792 -48.208 1.00 77.44 108 GLN A O 1
ATOM 879 N N . ALA A 1 109 ? 14.958 5.577 -48.045 1.00 82.38 109 ALA A N 1
ATOM 880 C CA . ALA A 1 109 ? 14.221 6.405 -48.996 1.00 82.38 109 ALA A CA 1
ATOM 881 C C . ALA A 1 109 ? 14.245 5.799 -50.411 1.00 82.38 109 ALA A C 1
ATOM 883 O O . ALA A 1 109 ? 13.199 5.671 -51.043 1.00 82.38 109 ALA A O 1
ATOM 884 N N . GLU A 1 110 ? 15.409 5.335 -50.871 1.00 86.94 110 GLU A N 1
ATOM 885 C CA . GLU A 1 110 ? 15.580 4.729 -52.196 1.00 86.94 110 GLU A CA 1
ATOM 886 C C . GLU A 1 110 ? 14.830 3.390 -52.335 1.00 86.94 110 GLU A C 1
ATOM 888 O O . GLU A 1 110 ? 14.170 3.141 -53.345 1.00 86.94 110 GLU A O 1
ATOM 893 N N . ILE A 1 111 ? 14.827 2.556 -51.290 1.00 84.56 111 ILE A N 1
ATOM 894 C CA . ILE A 1 111 ? 14.023 1.322 -51.235 1.00 84.56 111 ILE A CA 1
ATOM 895 C C . ILE A 1 111 ? 12.518 1.635 -51.260 1.00 84.56 111 ILE A C 1
ATOM 897 O O . ILE A 1 111 ? 11.750 0.902 -51.889 1.00 84.56 111 ILE A O 1
ATOM 901 N N . SER A 1 112 ? 12.083 2.702 -50.587 1.00 85.25 112 SER A N 1
ATOM 902 C CA . SER A 1 112 ? 10.678 3.129 -50.579 1.00 85.25 112 SER A CA 1
ATOM 903 C C . SER A 1 112 ? 10.228 3.618 -51.963 1.00 85.25 112 SER A C 1
ATOM 905 O O . SER A 1 112 ? 9.179 3.208 -52.465 1.00 85.25 112 SER A O 1
ATOM 907 N N . ASP A 1 113 ? 11.066 4.407 -52.634 1.00 88.75 113 ASP A N 1
ATOM 908 C CA . ASP A 1 113 ? 10.833 4.870 -54.006 1.00 88.75 113 ASP A CA 1
ATOM 909 C C . ASP A 1 113 ? 10.793 3.714 -55.019 1.00 88.75 113 ASP A C 1
ATOM 911 O O . ASP A 1 113 ? 9.979 3.718 -55.944 1.00 88.75 113 ASP A O 1
ATOM 915 N N . LEU A 1 114 ? 11.635 2.691 -54.846 1.00 85.06 114 LEU A N 1
ATOM 916 C CA . LEU A 1 114 ? 11.619 1.496 -55.696 1.00 85.06 114 LEU A CA 1
ATOM 917 C C . LEU A 1 114 ? 10.349 0.657 -55.507 1.00 85.06 114 LEU A C 1
ATOM 919 O O . LEU A 1 114 ? 9.847 0.085 -56.472 1.00 85.06 114 LEU A O 1
ATOM 923 N N . ARG A 1 115 ? 9.801 0.604 -54.287 1.00 80.94 115 ARG A N 1
ATOM 924 C CA . ARG A 1 115 ? 8.547 -0.115 -54.000 1.00 80.94 115 ARG A CA 1
ATOM 925 C C . ARG A 1 115 ? 7.302 0.599 -54.516 1.00 80.94 115 ARG A C 1
ATOM 927 O O . ARG A 1 115 ? 6.309 -0.069 -54.760 1.00 80.94 115 ARG A O 1
ATOM 934 N N . THR A 1 116 ? 7.336 1.922 -54.658 1.00 81.75 116 THR A N 1
ATOM 935 C CA . THR A 1 116 ? 6.192 2.711 -55.156 1.00 81.75 116 THR A CA 1
ATOM 936 C C . THR A 1 116 ? 6.175 2.862 -56.678 1.00 81.75 116 THR A C 1
ATOM 938 O O . THR A 1 116 ? 5.151 3.242 -57.242 1.00 81.75 116 THR A O 1
ATOM 941 N N . LYS A 1 117 ? 7.294 2.561 -57.350 1.00 70.19 117 LYS A N 1
ATOM 942 C CA . LYS A 1 117 ? 7.424 2.545 -58.818 1.00 70.19 117 LYS A CA 1
ATOM 943 C C . LYS A 1 117 ? 7.122 1.185 -59.470 1.00 70.19 117 LYS A C 1
ATOM 945 O O . LYS A 1 117 ? 7.139 1.117 -60.698 1.00 70.19 117 LYS A O 1
ATOM 950 N N . SER A 1 118 ? 6.873 0.135 -58.682 1.00 49.91 118 SER A N 1
ATOM 951 C CA . SER A 1 118 ? 6.387 -1.177 -59.144 1.00 49.91 118 SER A CA 1
ATOM 952 C C . SER A 1 118 ? 4.894 -1.327 -58.895 1.00 49.91 118 SER A C 1
ATOM 954 O O . SER A 1 118 ? 4.310 -2.172 -59.608 1.00 49.91 118 SER A O 1
#

Sequence (118 aa):
MMRYKEEKEAKKEAFRKYLESSGVLDALTKVLVSLYEQNEKPSSALEFVQQKLGGPTVSEYEKLQAEISDLQTKYNELLVTHEETCKEVWFVQQKLGGPTVSEYEKLQAEISDLRTKS

pLDDT: mean 87.4, std 9.81, range [49.91, 98.0]

=== Feature glossary ===
Key to the feature types in this record:

— What the protein is —

Primary structure: the covalent order of the twenty standard amino acids along the backbone. Two proteins with the same sequence will (almost always) fold to the same structure; two with 30% identity often share a fold but not the details.

Database cross-references. InterPro integrates a dozen domain/family signature databases into unified entries with residue-range hits. GO terms attach function/process/location labels with evidence codes. CATH codes position the fold in a four-level structural taxonomy. Organism is the NCBI-taxonomy species name.

— Where its atoms are —

The mmCIF block holds the 3D Cartesian coordinates of each backbone atom (N, Cα, C, O) in ångströms. mmCIF is the PDB's canonical archive format — a tagged-loop text representation of the atomic model.

Six rendered views show the 3D structure from the faces of a cube — i.e. along ±x, ±y, ±z. Rendering representation is drawn randomly per protein from cartoon (secondary-structure ribbons), sticks (backbone bonds), or molecular surface; coloring is either N→C rainbow (blue at the N-terminus through red at the C-terminus) or one color per chain.

— Local backbone conformation —

DSSP 8-state secondary structure assigns each residue one of H (α-helix), G (3₁₀-helix), I (π-helix), E (extended β-strand), B (isolated β-bridge), T (hydrogen-bonded turn), S (bend), or '-' (coil). The assignment is computed from backbone hydrogen-bond geometry via the Kabsch–Sander algorithm.

P-SEA three-state annotation labels each residue as helix, strand, or coil based purely on the geometry of the Cα trace. It serves as a fallback when the full backbone (and thus DSSP) is unavailable.

The φ/ψ torsion pair specifies the backbone conformation at each residue. φ rotates about the N–Cα bond, ψ about the Cα–C bond. Steric clashes forbid most of the (φ, ψ) plane — the allowed regions (α-helix basin, β-sheet basin, left-handed helix) are the Ramachandran-allowed regions.

— Global shape and packing —

The geometric summary reports three shape descriptors. Rg (radius of gyration) measures how spread out the Cα atoms are about their centre of mass; compact globular proteins have small Rg, elongated or unfolded ones large. Cα contacts (<8 Å, |i−j|>4) count long-range residue pairs in spatial proximity — high for tightly packed folds, near zero for rods or random coil. The bounding-box extents give the protein's footprint along x, y, z in Å.

Accessible surface area quantifies burial. A residue with SASA near zero is packed into the hydrophobic core; one with SASA >100 Å² sits on the surface. Computed here via the Shrake–Rupley numerical algorithm with a 1.4 Å probe.

Plot images: a contact map (which residues are close in 3D, as an N×N binary image), a Ramachandran scatter (backbone torsion angles, revealing secondary-structure composition at a glance), and — for AlphaFold structures — a PAE heatmap (pairwise prediction confidence).

— Structural neighborhood —

The Foldseek 3Di string encodes local tertiary geometry as a 20-letter alphabet — one character per residue — derived from the relative positions of nearby Cα atoms. Unlike the amino-acid sequence, 3Di is a direct function of the 3D structure, so two proteins with the same fold have similar 3Di strings even at low sequence identity.

Nearest PDB neighbors are the top structural matches found by Foldseek when searching this structure against the entire Protein Data Bank. Each hit reports a TM-score (0 to 1; >0.5 almost always implies the same fold) and an E-value. These are *structural* homologs — they may share no detectable sequence similarity.

— Confidence and disorder —

For AlphaFold models, the B-factor field carries pLDDT — the model's own estimate of local accuracy on a 0–100 scale. Regions with pLDDT<50 should be treated as essentially unmodeled; they often correspond to intrinsically disordered segments.

B-factor (Debye–Waller factor) reflects atomic displacement in the crystal lattice. It is an experimental observable (units Å²), not a prediction; low values mean the atom is pinned down, high values mean it moves or is heterogeneous across the crystal.

Predicted aligned error is AlphaFold's pairwise confidence. Unlike pLDDT (per-residue), PAE is per-residue-pair and captures whether two parts of the structure are correctly placed relative to each other. Units are ångströms of expected positional error.